Protein AF-A0A7W0G6I7-F1 (afdb_monomer_lite)

Structure (mmCIF, N/CA/C/O backbone):
data_AF-A0A7W0G6I7-F1
#
_entry.id   AF-A0A7W0G6I7-F1
#
loop_
_atom_site.group_PDB
_atom_site.id
_atom_site.type_symbol
_atom_site.label_atom_id
_atom_site.label_alt_id
_atom_site.label_comp_id
_atom_site.label_asym_id
_atom_site.label_entity_id
_atom_site.label_seq_id
_atom_site.pdbx_PDB_ins_code
_atom_site.Cartn_x
_atom_site.Cartn_y
_atom_site.Cartn_z
_atom_site.occupancy
_atom_site.B_iso_or_equiv
_atom_site.auth_seq_id
_atom_site.auth_comp_id
_atom_site.auth_asym_id
_atom_site.auth_atom_id
_atom_site.pdbx_PDB_model_num
ATOM 1 N N . MET A 1 1 ? -0.649 -9.292 18.755 1.00 89.62 1 MET A N 1
ATOM 2 C CA . MET A 1 1 ? -1.511 -8.966 17.605 1.00 89.62 1 MET A CA 1
ATOM 3 C C . MET A 1 1 ? -1.589 -7.457 17.561 1.00 89.62 1 MET A C 1
ATOM 5 O O . MET A 1 1 ? -1.785 -6.885 18.620 1.00 89.62 1 MET A O 1
ATOM 9 N N . VAL A 1 2 ? -1.354 -6.861 16.394 1.00 97.50 2 VAL A N 1
ATOM 10 C CA . VAL A 1 2 ? -1.356 -5.404 16.188 1.00 97.50 2 VAL A CA 1
ATOM 11 C C . VAL A 1 2 ? -2.352 -5.085 15.083 1.00 97.50 2 VAL A C 1
ATOM 13 O O . VAL A 1 2 ? -2.410 -5.853 14.120 1.00 97.50 2 VAL A O 1
ATOM 16 N N . LYS A 1 3 ? -3.093 -3.978 15.200 1.00 98.81 3 LYS A N 1
ATOM 17 C CA . LYS A 1 3 ? -3.909 -3.435 14.109 1.00 98.81 3 LYS A CA 1
ATOM 18 C C . LYS A 1 3 ? -3.106 -2.416 13.299 1.00 98.81 3 LYS A C 1
ATOM 20 O O . LYS A 1 3 ? -2.655 -1.401 13.834 1.00 98.81 3 LYS A O 1
ATOM 25 N N . VAL A 1 4 ? -2.956 -2.699 12.007 1.00 98.88 4 VAL A N 1
ATOM 26 C CA . VAL A 1 4 ? -2.413 -1.788 10.997 1.00 98.88 4 VAL A CA 1
ATOM 27 C C . VAL A 1 4 ? -3.579 -1.247 10.175 1.00 98.88 4 VAL A C 1
ATOM 29 O O . VAL A 1 4 ? -4.267 -2.011 9.498 1.00 98.88 4 VAL A O 1
ATOM 32 N N . LEU A 1 5 ? -3.797 0.063 10.241 1.00 98.88 5 LEU A N 1
ATOM 33 C CA . LEU A 1 5 ? -4.793 0.782 9.454 1.00 98.88 5 LEU A CA 1
ATOM 34 C C . LEU A 1 5 ? -4.107 1.441 8.256 1.00 98.88 5 LEU A C 1
ATOM 36 O O . LEU A 1 5 ? -3.274 2.335 8.412 1.00 98.88 5 LEU A O 1
ATOM 40 N N . CYS A 1 6 ? -4.432 0.981 7.054 1.00 98.88 6 CYS A N 1
ATOM 41 C CA . CYS A 1 6 ? -3.813 1.415 5.813 1.00 98.88 6 CYS A CA 1
ATOM 42 C C . CYS A 1 6 ? -4.832 2.142 4.930 1.00 98.88 6 CYS A C 1
ATOM 44 O O . CYS A 1 6 ? -5.827 1.564 4.494 1.00 98.88 6 CYS A O 1
ATOM 46 N N . VAL A 1 7 ? -4.576 3.422 4.675 1.00 98.88 7 VAL A N 1
ATOM 47 C CA . VAL A 1 7 ? -5.403 4.283 3.833 1.00 98.88 7 VAL A CA 1
ATOM 48 C C . VAL A 1 7 ? -4.783 4.378 2.443 1.00 98.88 7 VAL A C 1
ATOM 50 O O . VAL A 1 7 ? -3.661 4.864 2.290 1.00 98.88 7 VAL A O 1
ATOM 53 N N . LEU A 1 8 ? -5.514 3.906 1.435 1.00 98.88 8 LEU A N 1
ATOM 54 C CA . LEU A 1 8 ? -5.091 3.818 0.033 1.00 98.88 8 LEU A CA 1
ATOM 55 C C . LEU A 1 8 ? -6.184 4.376 -0.886 1.00 98.88 8 LEU A C 1
ATOM 57 O O . LEU A 1 8 ? -7.335 4.480 -0.479 1.00 98.88 8 LEU A O 1
ATOM 61 N N . TYR A 1 9 ? -5.850 4.760 -2.118 1.00 98.69 9 TYR A N 1
ATOM 62 C CA . TYR A 1 9 ? -6.860 5.274 -3.055 1.00 98.69 9 TYR A CA 1
ATOM 63 C C . TYR A 1 9 ? -7.712 4.145 -3.660 1.00 98.69 9 TYR A C 1
ATOM 65 O O . TYR A 1 9 ? -7.338 2.974 -3.622 1.00 98.69 9 TYR A O 1
ATOM 73 N N . ASP A 1 10 ? -8.866 4.490 -4.233 1.00 98.81 10 ASP A N 1
ATOM 74 C CA . ASP A 1 10 ? -9.738 3.515 -4.897 1.00 98.81 10 ASP A CA 1
ATOM 75 C C . ASP A 1 10 ? -9.050 2.818 -6.082 1.00 98.81 10 ASP A C 1
ATOM 77 O O . ASP A 1 10 ? -8.161 3.366 -6.741 1.00 98.81 10 ASP A O 1
ATOM 81 N N . ASP A 1 11 ? -9.499 1.601 -6.383 1.00 98.75 11 ASP A N 1
ATOM 82 C CA . ASP A 1 11 ? -9.064 0.870 -7.570 1.00 98.75 11 ASP A CA 1
ATOM 83 C C . ASP A 1 11 ? -9.437 1.598 -8.873 1.00 98.75 11 ASP A C 1
ATOM 85 O O . ASP A 1 11 ? -10.345 2.439 -8.900 1.00 98.75 11 ASP A O 1
ATOM 89 N N . PRO A 1 12 ? -8.779 1.261 -10.001 1.00 98.44 12 PRO A N 1
ATOM 90 C CA . PRO A 1 12 ? -9.168 1.795 -11.296 1.00 98.44 12 PRO A CA 1
ATOM 91 C C . PRO A 1 12 ? -10.654 1.556 -11.578 1.00 98.44 12 PRO A C 1
ATOM 93 O O . PRO A 1 12 ? -11.179 0.470 -11.350 1.00 98.44 12 PRO A O 1
ATOM 96 N N . VAL A 1 13 ? -11.320 2.536 -12.193 1.00 98.12 13 VAL A N 1
ATOM 97 C CA . VAL A 1 13 ? -12.739 2.418 -12.588 1.00 98.12 13 VAL A CA 1
ATOM 98 C C . VAL A 1 13 ? -13.013 1.257 -13.555 1.00 98.12 13 VAL A C 1
ATOM 100 O O . VAL A 1 13 ? -14.148 0.809 -13.684 1.00 98.12 13 VAL A O 1
ATOM 103 N N . SER A 1 14 ? -11.979 0.768 -14.247 1.00 97.44 14 SER A N 1
ATOM 104 C CA . SER A 1 14 ? 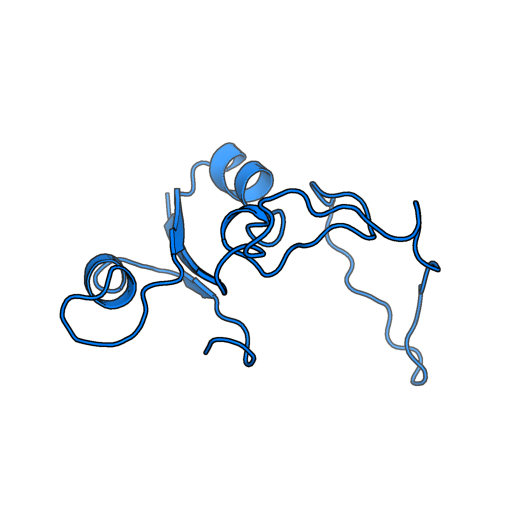-12.031 -0.415 -15.112 1.00 97.44 14 SER A CA 1
ATOM 105 C C . SER A 1 14 ? -11.931 -1.746 -14.354 1.00 97.44 14 SER A C 1
ATOM 107 O O . SER A 1 14 ? -12.023 -2.795 -14.986 1.00 97.44 14 SER A O 1
ATOM 109 N N . GLY A 1 15 ? -11.725 -1.712 -13.036 1.00 97.19 15 GLY A N 1
ATOM 110 C CA . GLY A 1 15 ? -11.479 -2.870 -12.181 1.00 97.19 15 GLY A CA 1
ATOM 111 C C . GLY A 1 15 ? -9.996 -3.129 -11.897 1.00 97.19 15 GLY A C 1
ATOM 112 O O . GLY A 1 15 ? -9.106 -2.522 -12.502 1.00 97.19 15 GLY A O 1
ATOM 113 N N . TYR A 1 16 ? -9.766 -4.057 -10.967 1.00 97.38 16 TYR A N 1
ATOM 114 C CA . TYR A 1 16 ? -8.457 -4.560 -10.554 1.00 97.38 16 TYR A CA 1
ATOM 115 C C . TYR A 1 16 ? -8.357 -6.078 -10.825 1.00 97.38 16 TYR A C 1
ATOM 117 O O . TYR A 1 16 ? -9.330 -6.793 -10.565 1.00 97.38 16 TYR A O 1
ATOM 125 N N . PRO A 1 17 ? -7.216 -6.595 -11.323 1.00 97.62 17 PRO A N 1
ATOM 126 C CA . PRO A 1 17 ? -6.030 -5.845 -11.743 1.00 97.62 17 PRO A CA 1
ATOM 127 C C . PRO A 1 17 ? -6.288 -5.038 -13.030 1.00 97.62 17 PRO A C 1
ATOM 129 O O . PRO A 1 17 ? -7.152 -5.408 -13.832 1.00 97.62 17 PRO A O 1
ATOM 132 N N . PRO A 1 18 ? -5.557 -3.934 -13.259 1.00 97.56 18 PRO A N 1
ATOM 133 C CA . PRO A 1 18 ? -5.628 -3.221 -14.527 1.00 97.56 18 PRO A CA 1
ATOM 134 C C . PRO A 1 18 ? -4.988 -4.038 -15.660 1.00 97.56 18 PRO A C 1
ATOM 136 O O . PRO A 1 18 ? -4.182 -4.940 -15.437 1.00 97.56 18 PRO A O 1
ATOM 139 N N . VAL A 1 19 ? -5.288 -3.667 -16.908 1.00 97.81 19 VAL A N 1
ATOM 140 C CA . VAL A 1 19 ? -4.515 -4.149 -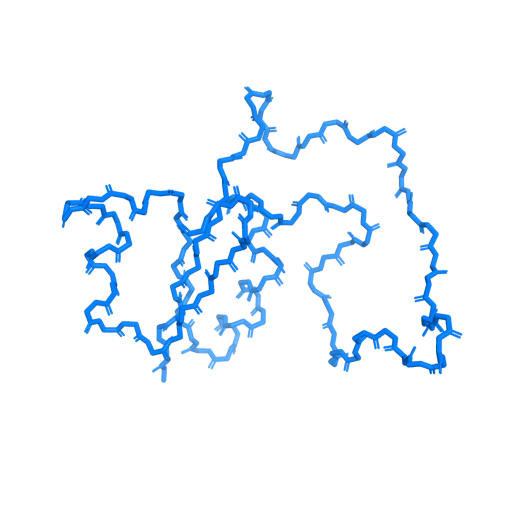18.060 1.00 97.81 19 VAL A CA 1
ATOM 141 C C . VAL A 1 19 ? -3.186 -3.397 -18.088 1.00 97.81 19 VAL A C 1
ATOM 143 O O . VAL A 1 19 ? -3.127 -2.234 -18.497 1.00 97.81 19 VAL A O 1
ATOM 146 N N . TYR A 1 20 ? -2.122 -4.050 -17.629 1.00 98.19 20 TYR A N 1
ATOM 147 C CA . TYR A 1 20 ? -0.777 -3.487 -17.653 1.00 98.19 20 TYR A CA 1
ATOM 148 C C . TYR A 1 20 ? -0.271 -3.330 -19.093 1.00 98.19 20 TYR A C 1
ATOM 150 O O . TYR A 1 20 ? -0.493 -4.177 -19.955 1.00 98.19 20 TYR A O 1
ATOM 158 N N . ALA A 1 21 ? 0.420 -2.222 -19.368 1.00 98.38 21 ALA A N 1
ATOM 159 C CA . ALA A 1 21 ? 0.939 -1.919 -20.705 1.00 98.38 21 ALA A CA 1
ATOM 160 C C . ALA A 1 21 ? 2.252 -2.653 -21.042 1.00 98.38 21 ALA A C 1
ATOM 162 O O . ALA A 1 21 ? 2.731 -2.572 -22.173 1.00 98.38 21 ALA A O 1
ATOM 163 N N . ARG A 1 22 ? 2.877 -3.283 -20.048 1.00 98.25 22 ARG A N 1
ATOM 164 C CA . ARG A 1 22 ? 4.138 -4.022 -20.145 1.00 98.25 22 ARG A CA 1
ATOM 165 C C . ARG A 1 22 ? 4.190 -5.075 -19.045 1.00 98.25 22 ARG A C 1
ATOM 167 O O . ARG A 1 22 ? 3.517 -4.906 -18.031 1.00 98.25 22 ARG A O 1
ATOM 174 N N . ASP A 1 23 ? 5.033 -6.077 -19.250 1.00 97.44 23 ASP A N 1
ATOM 175 C CA . ASP A 1 23 ? 5.138 -7.235 -18.359 1.00 97.44 23 ASP A CA 1
ATOM 176 C C . ASP A 1 23 ? 6.172 -7.040 -17.238 1.00 97.44 23 ASP A C 1
ATOM 178 O O . ASP A 1 23 ? 6.121 -7.735 -16.231 1.00 97.44 23 ASP A O 1
ATOM 182 N N . ASP A 1 24 ? 7.116 -6.104 -17.395 1.00 97.62 24 ASP A N 1
ATOM 183 C CA . ASP A 1 24 ? 8.185 -5.865 -16.427 1.00 97.62 24 ASP A CA 1
ATOM 184 C C . ASP A 1 24 ? 8.566 -4.381 -16.283 1.00 97.62 24 ASP A C 1
ATOM 186 O O . ASP A 1 24 ? 8.170 -3.498 -17.056 1.00 97.6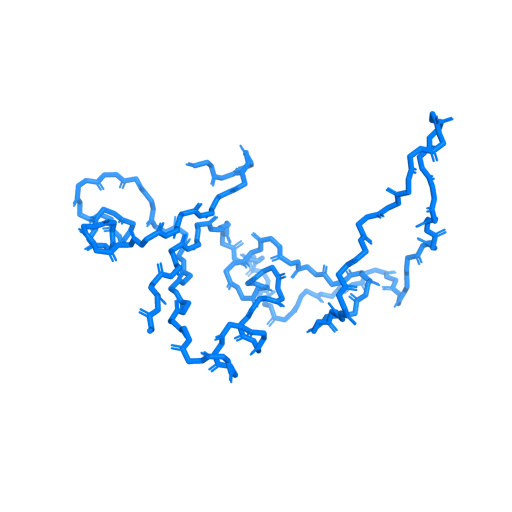2 24 ASP A O 1
ATOM 190 N N . ILE A 1 25 ? 9.356 -4.095 -15.247 1.00 98.38 25 ILE A N 1
ATOM 191 C CA . ILE A 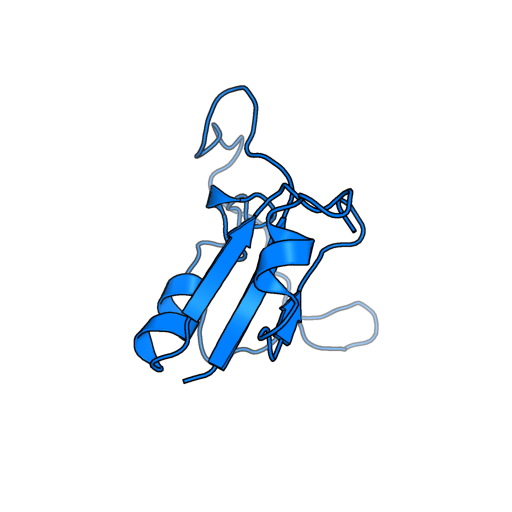1 25 ? 9.976 -2.788 -15.027 1.00 98.38 25 ILE A CA 1
ATOM 192 C C . ILE A 1 25 ? 11.498 -2.922 -14.894 1.00 98.38 25 ILE A C 1
ATOM 194 O O . ILE A 1 25 ? 11.998 -3.957 -14.449 1.00 98.38 25 ILE A O 1
ATOM 198 N N . PRO A 1 26 ? 12.269 -1.870 -15.233 1.00 98.31 26 PRO A N 1
ATOM 199 C CA . PRO A 1 26 ? 13.710 -1.880 -15.032 1.00 98.31 26 PRO A CA 1
ATOM 200 C C . PRO A 1 26 ? 14.083 -2.104 -13.568 1.00 98.31 26 PRO A C 1
ATOM 202 O O . PRO A 1 26 ? 13.532 -1.477 -12.661 1.00 98.31 26 PRO A O 1
ATOM 205 N N . ARG A 1 27 ? 15.094 -2.944 -13.346 1.00 97.75 27 ARG A N 1
ATOM 206 C CA . ARG A 1 27 ? 15.696 -3.126 -12.029 1.00 97.75 27 ARG A CA 1
ATOM 207 C C . ARG A 1 27 ? 16.578 -1.928 -11.678 1.00 97.75 27 ARG A C 1
ATOM 209 O O . ARG A 1 27 ? 17.484 -1.580 -12.432 1.00 97.75 27 ARG A O 1
ATOM 216 N N . ILE A 1 28 ? 16.335 -1.341 -10.510 1.00 97.62 28 ILE A N 1
ATOM 217 C CA . ILE A 1 28 ? 17.139 -0.261 -9.933 1.00 97.62 28 ILE A CA 1
ATOM 218 C C . ILE A 1 28 ? 17.735 -0.780 -8.626 1.00 97.62 28 ILE A C 1
ATOM 220 O O . ILE A 1 28 ? 16.986 -1.164 -7.737 1.00 97.62 28 ILE A O 1
ATOM 224 N N . ASP A 1 29 ? 19.065 -0.802 -8.501 1.00 97.25 29 ASP A N 1
ATOM 225 C CA . ASP A 1 29 ? 19.736 -1.285 -7.280 1.00 97.25 29 ASP A CA 1
ATOM 226 C C . ASP A 1 29 ? 20.229 -0.138 -6.372 1.00 97.25 29 ASP A C 1
ATOM 228 O O . ASP A 1 29 ? 20.445 -0.328 -5.171 1.00 97.25 29 ASP A O 1
ATOM 232 N N . ARG A 1 30 ? 20.441 1.064 -6.929 1.00 98.12 30 ARG A N 1
ATOM 233 C CA . ARG A 1 30 ? 20.952 2.240 -6.204 1.00 98.12 30 ARG A CA 1
ATOM 234 C C . ARG A 1 30 ? 20.385 3.547 -6.740 1.00 98.12 30 ARG A C 1
ATOM 236 O O . ARG A 1 30 ? 20.113 3.672 -7.934 1.00 98.12 30 ARG A O 1
ATOM 243 N N . TYR A 1 31 ? 20.290 4.528 -5.854 1.00 98.31 31 TYR A N 1
ATOM 244 C CA . TYR A 1 31 ? 20.025 5.923 -6.182 1.00 98.31 31 TYR A CA 1
ATOM 245 C C . TYR A 1 31 ? 21.318 6.667 -6.549 1.00 98.31 31 TYR A C 1
ATOM 247 O O . TYR A 1 31 ? 22.429 6.164 -6.366 1.00 98.31 31 TYR A O 1
ATOM 255 N N . PHE A 1 32 ? 21.165 7.877 -7.096 1.00 97.69 32 PHE A N 1
ATOM 256 C CA . PHE A 1 32 ? 22.265 8.680 -7.645 1.00 97.69 32 PHE A CA 1
ATOM 257 C C . PHE A 1 32 ? 23.375 8.998 -6.628 1.00 97.69 32 PHE A C 1
ATOM 259 O O . PHE A 1 32 ? 24.545 9.069 -6.992 1.00 97.69 32 PHE A O 1
ATOM 266 N N . ASP A 1 33 ? 23.020 9.166 -5.359 1.00 97.81 33 ASP A N 1
ATOM 267 C CA . ASP A 1 33 ? 23.942 9.476 -4.261 1.00 97.81 33 ASP A CA 1
ATOM 268 C C . ASP A 1 33 ? 24.633 8.235 -3.662 1.00 97.81 33 ASP A C 1
ATOM 270 O O . ASP A 1 33 ? 25.420 8.346 -2.722 1.00 97.81 33 ASP A O 1
ATOM 274 N N . GLY A 1 34 ? 24.362 7.048 -4.211 1.00 97.75 34 GLY A N 1
ATOM 275 C CA . GLY A 1 34 ? 24.914 5.777 -3.755 1.00 97.75 34 GLY A CA 1
ATOM 276 C C . GLY A 1 34 ? 24.059 5.038 -2.722 1.00 97.75 34 GLY A C 1
ATOM 277 O O . GLY A 1 34 ? 24.396 3.886 -2.407 1.00 97.75 34 GLY A O 1
ATOM 278 N N . GLN A 1 35 ? 22.958 5.629 -2.238 1.00 98.50 35 GLN A N 1
ATOM 279 C CA . GLN A 1 35 ? 22.000 4.953 -1.361 1.00 98.50 35 GLN A CA 1
ATOM 280 C C . GLN A 1 35 ? 21.420 3.713 -2.065 1.00 98.50 35 GLN A C 1
ATOM 282 O O . GLN A 1 35 ? 21.105 3.743 -3.254 1.00 98.50 35 GLN A O 1
ATOM 287 N N . THR A 1 36 ? 21.292 2.595 -1.348 1.00 98.31 36 THR A N 1
ATOM 288 C CA . 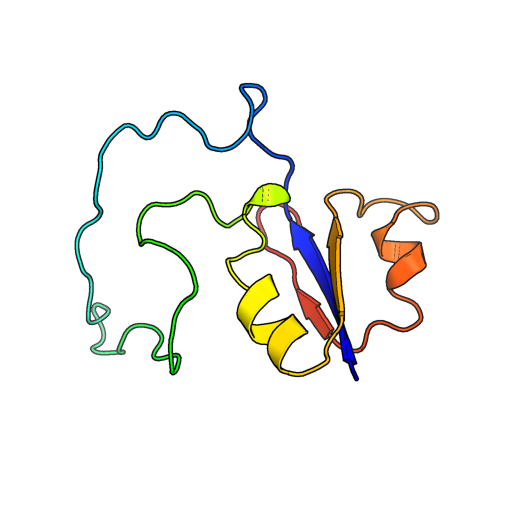THR A 1 36 ? 20.651 1.382 -1.882 1.00 98.31 36 THR A CA 1
ATOM 289 C C . THR A 1 36 ? 19.134 1.539 -1.917 1.00 98.31 36 THR A C 1
ATOM 291 O O . THR A 1 36 ? 18.564 2.256 -1.093 1.00 98.31 36 THR A O 1
ATOM 294 N N . THR A 1 37 ? 18.459 0.816 -2.810 1.00 98.06 37 THR A N 1
ATOM 295 C CA . THR A 1 37 ? 16.999 0.649 -2.724 1.00 98.06 37 THR A CA 1
ATOM 296 C C . THR A 1 37 ? 16.585 -0.037 -1.411 1.00 98.06 37 THR A C 1
ATOM 298 O O . THR A 1 37 ? 17.443 -0.591 -0.711 1.00 98.06 37 THR A O 1
ATOM 301 N N . PRO A 1 38 ? 15.288 -0.012 -1.036 1.00 98.19 38 PRO A N 1
ATOM 302 C CA . PRO A 1 38 ? 14.789 -0.770 0.109 1.00 98.19 38 PRO A CA 1
ATOM 303 C C . PRO A 1 38 ? 15.215 -2.246 0.069 1.00 98.19 38 PRO A C 1
ATOM 305 O O . PRO A 1 38 ? 15.242 -2.863 -0.994 1.00 98.19 38 PRO A O 1
ATOM 308 N N . THR A 1 39 ? 15.552 -2.804 1.235 1.00 97.50 39 THR A N 1
ATOM 309 C CA . THR A 1 39 ? 16.068 -4.178 1.397 1.00 97.50 39 THR A CA 1
ATOM 310 C C . THR A 1 39 ? 15.226 -4.993 2.392 1.00 97.50 39 THR A C 1
ATOM 312 O O . THR A 1 39 ? 15.744 -5.448 3.415 1.00 97.50 39 THR A O 1
ATOM 315 N N . PRO A 1 40 ? 13.910 -5.169 2.151 1.00 97.69 40 PRO A N 1
ATOM 316 C CA . PRO A 1 40 ? 13.114 -6.078 2.968 1.00 97.69 40 PRO A CA 1
ATOM 317 C C . PRO A 1 40 ? 13.618 -7.523 2.808 1.00 97.69 40 PRO A C 1
ATOM 319 O O . PRO A 1 40 ? 14.290 -7.859 1.833 1.00 97.69 40 PRO A O 1
ATOM 322 N N . GLN A 1 41 ? 13.283 -8.397 3.761 1.00 97.56 41 GLN A N 1
ATOM 323 C CA . GLN A 1 41 ? 13.649 -9.821 3.689 1.00 97.56 41 GLN A CA 1
ATOM 324 C C . GLN A 1 41 ? 12.962 -10.553 2.521 1.00 97.56 41 GLN A C 1
ATOM 326 O O . GLN A 1 41 ? 13.476 -11.564 2.050 1.00 97.56 41 GLN A O 1
ATOM 331 N N . GLY A 1 42 ? 11.822 -10.036 2.063 1.00 96.62 42 GLY A N 1
ATOM 332 C CA . GLY A 1 42 ? 11.047 -10.529 0.931 1.00 96.62 42 GLY A CA 1
ATOM 333 C C . GLY A 1 42 ? 9.996 -9.502 0.510 1.00 96.62 42 GLY A C 1
ATOM 334 O O . GLY A 1 42 ? 9.804 -8.495 1.197 1.00 96.62 42 GLY A O 1
ATOM 335 N N . ILE A 1 43 ? 9.354 -9.759 -0.625 1.00 98.06 43 ILE A N 1
ATOM 336 C CA . ILE A 1 43 ? 8.199 -9.015 -1.135 1.00 98.06 43 ILE A CA 1
ATOM 337 C C . ILE A 1 43 ? 7.138 -10.025 -1.578 1.00 98.06 43 ILE A C 1
ATOM 339 O O . ILE A 1 43 ? 7.499 -11.072 -2.115 1.00 98.06 43 ILE A O 1
ATOM 343 N N . ASP A 1 44 ? 5.863 -9.688 -1.385 1.00 97.75 44 ASP A N 1
ATOM 344 C CA . ASP A 1 44 ? 4.712 -10.533 -1.746 1.00 97.75 44 ASP A CA 1
ATOM 345 C C . ASP A 1 44 ? 3.985 -9.989 -2.993 1.00 97.75 44 ASP A C 1
ATOM 347 O O . ASP A 1 44 ? 2.772 -10.121 -3.131 1.00 97.75 44 ASP A O 1
ATOM 351 N N . PHE A 1 45 ? 4.727 -9.321 -3.880 1.00 98.19 45 PHE A N 1
ATOM 352 C CA . PHE A 1 45 ? 4.224 -8.716 -5.113 1.00 98.19 45 PHE A CA 1
ATOM 353 C C . PHE A 1 45 ? 5.255 -8.825 -6.241 1.00 98.19 45 PHE A C 1
ATOM 355 O O . PHE A 1 45 ? 6.462 -8.959 -5.995 1.00 98.19 45 PHE A O 1
ATOM 362 N N . GLU A 1 46 ? 4.795 -8.705 -7.482 1.00 98.12 46 GLU A N 1
ATOM 363 C CA . GLU A 1 46 ? 5.645 -8.638 -8.668 1.00 98.12 46 GLU A CA 1
ATOM 364 C C . GLU A 1 46 ? 5.971 -7.170 -9.022 1.00 98.12 46 GLU A C 1
ATOM 366 O O . GLU A 1 46 ? 5.074 -6.327 -9.137 1.00 98.12 46 GLU A O 1
ATOM 371 N N . PRO A 1 47 ? 7.258 -6.791 -9.191 1.00 98.38 47 PRO A N 1
ATOM 372 C CA . PRO A 1 47 ? 7.618 -5.428 -9.572 1.00 98.38 47 PRO A CA 1
ATOM 373 C C . PRO A 1 47 ? 6.969 -5.000 -10.897 1.00 98.38 47 PRO A C 1
ATOM 375 O O . PRO A 1 47 ? 7.325 -5.490 -11.965 1.00 98.38 47 PRO A O 1
ATOM 378 N N . GLY A 1 48 ? 6.054 -4.033 -10.817 1.00 98.19 48 GLY A N 1
ATOM 379 C CA . GLY A 1 48 ? 5.242 -3.565 -11.945 1.00 98.19 48 GLY A CA 1
ATOM 380 C C . GLY A 1 48 ? 3.747 -3.524 -11.626 1.00 98.19 48 GLY A C 1
ATOM 381 O O . GLY A 1 48 ? 3.011 -2.780 -12.275 1.00 98.19 48 GLY A O 1
ATOM 382 N N . GLU A 1 49 ? 3.318 -4.253 -10.595 1.00 98.62 49 GLU A N 1
ATOM 383 C CA . GLU A 1 49 ? 1.931 -4.266 -10.136 1.00 98.62 49 GLU A CA 1
ATOM 384 C C . GLU A 1 49 ? 1.466 -2.915 -9.566 1.00 98.62 49 GLU A C 1
ATOM 386 O O . GLU A 1 49 ? 2.242 -2.114 -9.033 1.00 98.62 49 GLU A O 1
ATOM 391 N N . LEU A 1 50 ? 0.158 -2.659 -9.663 1.00 98.56 50 LEU A N 1
ATOM 392 C CA . LEU A 1 50 ? -0.488 -1.524 -9.009 1.00 98.56 50 LEU A CA 1
ATOM 393 C C . LEU A 1 50 ? -0.673 -1.832 -7.515 1.00 98.56 50 LEU A C 1
ATOM 395 O O . LEU A 1 50 ? -1.530 -2.630 -7.146 1.00 98.56 50 LEU A O 1
ATOM 399 N N . LEU A 1 51 ? 0.120 -1.169 -6.668 1.00 98.75 51 LEU A N 1
ATOM 400 C CA . LEU A 1 51 ? 0.175 -1.438 -5.223 1.00 98.75 51 LEU A CA 1
ATOM 401 C C . LEU A 1 51 ? -0.563 -0.418 -4.348 1.00 98.75 51 LEU A C 1
ATOM 403 O O . LEU A 1 51 ? -0.916 -0.724 -3.216 1.00 98.75 51 LEU A O 1
ATOM 407 N N . GLY A 1 52 ? -0.730 0.817 -4.827 1.00 98.62 52 GLY A N 1
ATOM 408 C CA . GLY A 1 52 ? -1.198 1.931 -3.993 1.00 98.62 52 GLY A CA 1
ATOM 409 C C . GLY A 1 52 ? -2.715 2.061 -3.878 1.00 98.62 52 GLY A C 1
ATOM 410 O O . GLY A 1 52 ? -3.172 2.969 -3.189 1.00 98.62 52 GLY A O 1
ATOM 411 N N . SER A 1 53 ? -3.481 1.198 -4.553 1.00 98.75 53 SER A N 1
ATOM 412 C CA . SER A 1 53 ? -4.937 1.160 -4.426 1.00 98.75 53 SER A CA 1
ATOM 413 C C . SER A 1 53 ? -5.393 0.139 -3.385 1.00 98.75 53 SER A C 1
ATOM 415 O O . SER A 1 53 ? -4.611 -0.712 -2.953 1.00 98.75 53 SER A O 1
ATOM 417 N N . VAL A 1 54 ? -6.663 0.213 -2.987 1.00 98.75 54 VAL A N 1
ATOM 418 C CA . VAL A 1 54 ? -7.250 -0.665 -1.962 1.00 98.75 54 VAL A CA 1
ATOM 419 C C . VAL A 1 54 ? -7.046 -2.156 -2.238 1.00 98.75 54 VAL A C 1
ATOM 421 O O . VAL A 1 54 ? -6.713 -2.867 -1.301 1.00 98.75 54 VAL A O 1
ATOM 424 N N . SER A 1 55 ? -7.159 -2.634 -3.484 1.00 98.69 55 SER A N 1
ATOM 425 C CA . SER A 1 55 ? -6.888 -4.049 -3.803 1.00 98.69 55 SER A CA 1
ATOM 426 C C . SER A 1 55 ? -5.398 -4.383 -3.919 1.00 98.69 55 SER A C 1
ATOM 428 O O . SER A 1 55 ? -5.035 -5.555 -3.864 1.00 98.69 55 SER A O 1
ATOM 430 N N . GLY A 1 56 ? -4.529 -3.380 -4.084 1.00 98.62 56 GLY A N 1
ATOM 431 C CA . GLY A 1 56 ? -3.076 -3.566 -4.129 1.00 98.62 56 GLY A CA 1
ATOM 432 C C . GLY A 1 56 ? -2.431 -3.699 -2.746 1.00 98.62 56 GLY A C 1
ATOM 433 O O . GLY A 1 56 ? -1.389 -4.338 -2.616 1.00 98.62 56 GLY A O 1
ATOM 434 N N . GLU A 1 57 ? -3.035 -3.105 -1.711 1.00 98.75 57 GLU A N 1
ATOM 435 C CA . GLU A 1 57 ? -2.682 -3.276 -0.286 1.00 98.75 57 GLU A CA 1
ATOM 436 C C . GLU A 1 57 ? -1.202 -3.031 0.069 1.00 98.75 57 GLU A C 1
ATOM 438 O O . GLU A 1 57 ? -0.708 -3.506 1.096 1.00 98.75 57 GLU A O 1
ATOM 443 N N . LEU A 1 58 ? -0.460 -2.331 -0.796 1.00 98.69 58 LEU A N 1
ATOM 444 C CA . LEU A 1 58 ? 1.002 -2.230 -0.757 1.00 98.69 58 LEU A CA 1
ATOM 445 C C . LEU A 1 58 ? 1.737 -3.591 -0.731 1.00 98.69 58 LEU A C 1
ATOM 447 O O . LEU A 1 58 ? 2.924 -3.629 -0.406 1.00 98.69 58 LEU A O 1
ATOM 451 N N . GLY A 1 59 ? 1.054 -4.699 -1.046 1.00 98.50 59 GLY A N 1
ATOM 452 C CA . GLY A 1 59 ? 1.582 -6.060 -0.910 1.00 98.50 59 GLY A CA 1
ATOM 453 C C . GLY A 1 59 ? 1.880 -6.474 0.538 1.00 98.50 59 GLY A C 1
ATOM 454 O O . GLY A 1 59 ? 2.821 -7.227 0.771 1.00 98.50 59 GLY A O 1
ATOM 455 N N . LEU A 1 60 ? 1.146 -5.947 1.528 1.00 98.75 60 LEU A N 1
ATOM 456 C CA . LEU A 1 60 ? 1.464 -6.145 2.953 1.00 98.75 60 LEU A CA 1
ATOM 457 C C . LEU A 1 60 ? 0.659 -7.244 3.654 1.00 98.75 60 LEU A C 1
ATOM 459 O O . LEU A 1 60 ? 1.042 -7.653 4.754 1.00 98.75 60 LEU A O 1
ATOM 463 N N . ARG A 1 61 ? -0.458 -7.706 3.077 1.00 98.56 61 ARG A N 1
ATOM 464 C CA . ARG A 1 61 ? -1.387 -8.604 3.781 1.00 98.56 61 ARG A CA 1
ATOM 465 C C . ARG A 1 61 ? -0.745 -9.927 4.181 1.00 98.56 61 ARG A C 1
ATOM 467 O O . ARG A 1 61 ? -0.814 -10.269 5.357 1.00 98.56 61 ARG A O 1
ATOM 474 N N . GLY A 1 62 ? -0.084 -10.616 3.246 1.00 97.75 62 GLY A N 1
ATOM 475 C CA . GLY A 1 62 ? 0.613 -11.881 3.513 1.00 97.75 62 GLY A CA 1
ATOM 476 C C . GLY A 1 62 ? 1.606 -11.736 4.665 1.00 97.75 62 GLY A C 1
ATOM 477 O O . GLY A 1 62 ? 1.428 -12.334 5.727 1.00 97.75 62 GLY A O 1
ATOM 478 N N . PHE A 1 63 ? 2.575 -10.831 4.510 1.00 98.12 63 PHE A N 1
ATOM 479 C CA . PHE A 1 63 ? 3.544 -10.488 5.551 1.00 98.12 63 PHE A CA 1
ATOM 480 C C . PHE A 1 63 ? 2.936 -10.226 6.946 1.00 98.12 63 PHE A C 1
ATOM 482 O O . PHE A 1 63 ? 3.471 -10.733 7.945 1.00 98.12 63 PHE A O 1
ATOM 489 N N . LEU A 1 64 ? 1.869 -9.420 7.037 1.00 98.56 64 LEU A N 1
ATOM 490 C CA . LEU A 1 64 ? 1.256 -9.016 8.309 1.00 98.56 64 LEU A CA 1
ATOM 491 C C . LEU A 1 64 ? 0.417 -10.134 8.940 1.00 98.56 64 LEU A C 1
ATOM 493 O O . LEU A 1 64 ? 0.572 -10.416 10.134 1.00 98.56 64 LEU A O 1
ATOM 497 N N . GLU A 1 65 ? -0.452 -10.778 8.164 1.00 98.25 65 GLU A N 1
ATOM 498 C CA . GLU A 1 65 ? -1.371 -11.802 8.670 1.00 98.25 65 GLU A CA 1
ATOM 499 C C . GLU A 1 65 ? -0.634 -13.083 9.075 1.00 98.25 65 GLU A C 1
ATOM 501 O O . GLU A 1 65 ? -0.933 -13.647 10.129 1.00 98.25 65 GLU A O 1
ATOM 506 N N . GLU A 1 66 ? 0.407 -13.491 8.339 1.00 98.00 66 GLU A N 1
ATOM 507 C CA . GLU A 1 66 ? 1.262 -14.633 8.711 1.00 98.00 66 GLU A CA 1
ATOM 508 C C . GLU A 1 66 ? 1.950 -14.450 10.074 1.00 98.00 66 GLU A C 1
ATOM 510 O O . GLU A 1 66 ? 2.296 -15.423 10.747 1.00 98.00 66 GLU A O 1
ATOM 515 N N . ARG A 1 67 ? 2.137 -13.199 10.510 1.00 98.06 67 ARG A N 1
ATOM 516 C CA . ARG A 1 67 ? 2.718 -12.839 11.815 1.00 98.06 67 ARG A CA 1
ATOM 517 C C . ARG A 1 67 ? 1.662 -12.582 12.894 1.00 98.06 67 ARG A C 1
ATOM 519 O O . ARG A 1 67 ? 2.007 -12.222 14.020 1.00 98.06 67 ARG A O 1
ATOM 526 N N . GLY A 1 68 ? 0.383 -12.799 12.588 1.00 98.38 68 GLY A N 1
ATOM 527 C CA . GLY A 1 68 ? -0.725 -12.635 13.529 1.00 98.38 68 GLY A CA 1
ATOM 528 C C . GLY A 1 68 ? -1.107 -11.174 13.788 1.00 98.38 68 GLY A C 1
ATOM 529 O O . GLY A 1 68 ? -1.586 -10.845 14.881 1.00 98.38 68 GLY A O 1
ATOM 530 N N . HIS A 1 69 ? -0.862 -10.290 12.819 1.00 98.69 69 HIS A N 1
ATOM 531 C CA . HIS A 1 69 ? -1.347 -8.910 12.823 1.00 98.69 69 HIS A CA 1
ATOM 532 C C . HIS A 1 69 ? -2.615 -8.781 11.969 1.00 98.69 69 HIS A C 1
ATOM 534 O O . HIS A 1 69 ? -2.875 -9.604 11.097 1.00 98.69 69 HIS A O 1
ATOM 540 N N . GLN A 1 70 ? -3.406 -7.744 12.232 1.00 98.69 70 GLN A N 1
ATOM 541 C CA . GLN A 1 70 ? -4.578 -7.392 11.440 1.00 98.69 70 GLN A CA 1
ATOM 542 C C . GLN A 1 70 ? -4.217 -6.247 10.495 1.00 98.69 70 GLN A C 1
ATOM 544 O O . GLN A 1 70 ? -3.673 -5.235 10.939 1.00 98.69 70 GLN A O 1
ATOM 549 N N . LEU A 1 71 ? -4.568 -6.388 9.218 1.00 98.81 71 LEU A N 1
ATOM 550 C CA . LEU A 1 71 ? -4.486 -5.317 8.230 1.00 98.81 71 LEU A CA 1
ATOM 551 C C . LEU A 1 71 ? -5.898 -4.884 7.815 1.00 98.81 71 LEU A C 1
ATOM 553 O O . LEU A 1 71 ? -6.636 -5.656 7.191 1.00 98.81 71 LEU A O 1
ATOM 557 N N . VAL A 1 72 ? -6.250 -3.642 8.142 1.00 98.81 72 VAL A N 1
ATOM 558 C CA . VAL A 1 72 ? -7.450 -2.959 7.649 1.00 98.81 72 VAL A CA 1
ATOM 559 C C . VAL A 1 72 ? -7.028 -2.028 6.521 1.00 98.81 72 VAL A C 1
ATOM 561 O O . VAL A 1 72 ? -6.176 -1.169 6.730 1.00 98.81 72 VAL A O 1
ATOM 564 N N . VAL A 1 73 ? -7.617 -2.195 5.338 1.00 98.88 73 VAL A N 1
ATOM 565 C CA . VAL A 1 73 ? -7.373 -1.333 4.174 1.00 98.88 73 VAL A CA 1
ATOM 566 C C . VAL A 1 73 ? -8.659 -0.592 3.840 1.00 98.88 73 VAL A C 1
ATOM 568 O O . VAL A 1 73 ? -9.726 -1.203 3.797 1.00 98.88 73 VAL A O 1
ATOM 571 N N . THR A 1 74 ? -8.574 0.718 3.628 1.00 98.81 74 THR A N 1
ATOM 572 C CA . THR A 1 74 ? -9.728 1.552 3.271 1.00 98.81 74 THR A CA 1
ATOM 573 C C . THR A 1 74 ? -9.315 2.732 2.395 1.00 98.81 74 THR A C 1
ATOM 575 O O . THR A 1 74 ? -8.201 3.233 2.517 1.00 98.81 74 THR A O 1
ATOM 578 N N . SER A 1 75 ? -10.222 3.208 1.544 1.00 98.75 75 SER A N 1
ATOM 579 C CA . SER A 1 75 ? -10.126 4.524 0.899 1.00 98.75 75 SER A CA 1
ATOM 580 C C . SER A 1 75 ? -10.959 5.594 1.603 1.00 98.75 75 SER A C 1
ATOM 582 O O . SER A 1 75 ? -10.703 6.789 1.440 1.00 98.75 75 SER A O 1
ATOM 584 N N . ASP A 1 76 ? -11.917 5.177 2.433 1.00 98.69 76 ASP A N 1
ATOM 585 C CA . ASP A 1 76 ? -12.792 6.053 3.201 1.00 98.69 76 ASP A CA 1
ATOM 586 C C . ASP A 1 76 ? -12.061 6.607 4.429 1.00 98.69 76 ASP A C 1
ATOM 588 O O . ASP A 1 76 ? -11.897 5.915 5.442 1.00 98.69 76 ASP A O 1
ATOM 592 N N . LYS A 1 77 ? -11.604 7.857 4.301 1.00 98.50 77 LYS A N 1
ATOM 593 C CA . LYS A 1 77 ? -10.749 8.535 5.282 1.00 98.50 77 LYS A CA 1
ATOM 594 C C . LYS A 1 77 ? -11.272 9.870 5.807 1.00 98.50 77 LYS A C 1
ATOM 596 O O . LYS A 1 77 ? -10.765 10.377 6.803 1.00 98.50 77 LYS A O 1
ATOM 601 N N . ASP A 1 78 ? -12.241 10.466 5.116 1.00 98.12 78 ASP A N 1
ATOM 602 C CA . ASP A 1 78 ? -12.655 11.843 5.366 1.00 98.12 78 ASP A CA 1
ATOM 603 C C . ASP A 1 78 ? -13.972 11.888 6.151 1.00 98.12 78 ASP A C 1
ATOM 605 O O . ASP A 1 78 ? -14.998 11.359 5.728 1.00 98.12 78 ASP A O 1
ATOM 609 N N . GLY A 1 79 ? -13.957 12.598 7.280 1.00 97.88 79 GLY A N 1
ATOM 610 C CA . GLY A 1 79 ? -15.130 12.814 8.126 1.00 97.88 79 GLY A CA 1
ATOM 611 C C . GLY A 1 79 ? -15.235 11.844 9.312 1.00 97.88 79 GLY A C 1
ATOM 612 O O . GLY A 1 79 ? -14.616 10.780 9.312 1.00 97.88 79 GLY A O 1
ATOM 613 N N . PRO A 1 80 ? -16.031 12.211 10.336 1.00 97.69 80 PRO A N 1
ATOM 614 C CA . PRO A 1 80 ? -16.112 11.487 11.611 1.00 97.69 80 PRO A CA 1
ATOM 615 C C . PRO A 1 80 ? -16.750 10.099 11.491 1.00 97.69 80 PRO A C 1
ATOM 617 O O . PRO A 1 80 ? -16.543 9.245 12.345 1.00 97.69 80 PRO A O 1
ATOM 620 N N . ASP A 1 81 ? -17.525 9.877 10.429 1.00 97.81 81 ASP A N 1
ATOM 621 C CA . ASP A 1 81 ? -18.167 8.597 10.143 1.00 97.81 81 ASP A CA 1
ATOM 622 C C . ASP A 1 81 ? -17.353 7.751 9.150 1.00 97.81 81 ASP A C 1
ATOM 624 O O . ASP A 1 81 ? -17.845 6.720 8.696 1.00 97.81 81 ASP A O 1
ATOM 628 N N . SER A 1 82 ? -16.132 8.155 8.781 1.00 98.75 82 SER A N 1
ATOM 629 C CA . SER A 1 82 ? -15.290 7.375 7.866 1.00 98.75 82 SER A CA 1
ATOM 630 C C . SER A 1 82 ? -14.865 6.039 8.485 1.00 98.75 82 SER A C 1
ATOM 632 O O . SER A 1 82 ? -14.854 5.861 9.708 1.00 98.75 82 SER A O 1
ATOM 634 N N . VAL A 1 83 ? -14.532 5.051 7.655 1.00 98.75 83 VAL A N 1
ATOM 635 C CA . VAL A 1 83 ? -13.892 3.808 8.122 1.00 98.75 83 VAL A CA 1
ATOM 636 C C . VAL A 1 83 ? -12.588 4.127 8.853 1.00 98.75 83 VAL A C 1
ATOM 638 O O . VAL A 1 83 ? -12.345 3.554 9.911 1.00 98.75 83 VAL A O 1
ATOM 641 N N . PHE A 1 84 ? -11.790 5.072 8.347 1.00 98.75 84 PHE A N 1
ATOM 642 C CA . PHE A 1 84 ? -10.571 5.521 9.018 1.00 98.75 84 PHE A CA 1
ATOM 643 C C . PHE A 1 84 ? -10.826 5.978 10.459 1.00 98.75 84 PHE A C 1
ATOM 645 O O . PHE A 1 84 ? -10.237 5.406 11.368 1.00 98.75 84 PHE A O 1
ATOM 652 N N . GLU A 1 85 ? -11.723 6.945 10.690 1.00 98.50 85 GLU A N 1
ATOM 653 C CA . GLU A 1 85 ? -12.022 7.451 12.044 1.00 98.50 85 GLU A CA 1
ATOM 654 C C . GLU A 1 85 ? -12.540 6.346 12.974 1.00 98.50 85 GLU A C 1
ATOM 656 O O . GLU A 1 85 ? -12.162 6.272 14.144 1.00 98.50 85 GLU A O 1
ATOM 661 N N . ARG A 1 86 ? -13.353 5.426 12.444 1.00 98.56 86 ARG A N 1
ATOM 662 C CA . ARG A 1 86 ? -13.881 4.294 13.216 1.00 98.56 86 ARG A CA 1
ATOM 663 C C . ARG A 1 86 ? -12.804 3.296 13.636 1.00 98.56 86 ARG A C 1
ATOM 665 O O . ARG A 1 86 ? -12.881 2.767 14.740 1.00 98.56 86 ARG A O 1
ATOM 672 N N . GLU A 1 87 ? -11.823 3.039 12.778 1.00 98.56 87 GLU A N 1
ATOM 673 C CA . GLU A 1 87 ? -10.747 2.068 13.017 1.00 98.56 87 GLU A CA 1
ATOM 674 C C . GLU A 1 87 ? -9.518 2.691 13.699 1.00 98.56 87 GLU A C 1
ATOM 676 O O . GLU A 1 87 ? -8.674 1.973 14.231 1.00 98.56 87 GLU A O 1
ATOM 681 N N . LEU A 1 88 ? -9.403 4.024 13.704 1.00 98.56 88 LEU A N 1
ATOM 682 C CA . LEU A 1 88 ? -8.265 4.751 14.270 1.00 98.56 88 LEU A CA 1
ATOM 683 C C . LEU A 1 88 ? -8.151 4.582 15.790 1.00 98.56 88 LEU A C 1
ATOM 685 O O . LEU A 1 88 ? -7.047 4.606 16.330 1.00 98.56 88 LEU A O 1
ATOM 689 N N . VAL A 1 89 ? -9.279 4.409 16.482 1.00 98.00 89 VAL A N 1
ATOM 690 C CA . VAL A 1 89 ? -9.364 4.400 17.955 1.00 98.00 89 VAL A CA 1
ATOM 691 C C . VAL A 1 89 ? -8.487 3.340 18.630 1.00 98.00 89 VAL A C 1
ATOM 693 O O . VAL A 1 89 ? -8.081 3.523 19.777 1.00 98.00 89 VAL A O 1
ATOM 696 N N . ASP A 1 90 ? -8.200 2.243 17.934 1.00 97.94 90 ASP A N 1
ATOM 697 C CA . ASP A 1 90 ? -7.395 1.113 18.403 1.00 97.94 90 ASP A CA 1
ATOM 698 C C . ASP A 1 90 ? -6.324 0.676 17.384 1.00 97.94 90 ASP A C 1
ATOM 700 O O . ASP A 1 90 ? -5.721 -0.389 17.534 1.00 97.94 90 ASP A O 1
ATOM 704 N N . ALA A 1 91 ? -6.051 1.493 16.360 1.00 98.62 91 ALA A N 1
ATOM 705 C CA . ALA A 1 91 ? -4.935 1.273 15.447 1.00 98.62 91 ALA A CA 1
ATOM 706 C C . ALA A 1 91 ? -3.600 1.575 16.148 1.00 98.62 91 ALA A C 1
ATOM 708 O O . ALA A 1 91 ? -3.406 2.654 16.706 1.00 98.62 91 ALA A O 1
ATOM 709 N N . GLU A 1 92 ? -2.639 0.650 16.082 1.00 98.75 92 GLU A N 1
ATOM 710 C CA . GLU A 1 92 ? -1.285 0.918 16.598 1.00 98.75 92 GLU A CA 1
ATOM 711 C C . GLU A 1 92 ? -0.381 1.528 15.523 1.00 98.75 92 GLU A C 1
ATOM 713 O O . GLU A 1 92 ? 0.575 2.238 15.834 1.00 98.75 92 GLU A O 1
ATOM 718 N N . ILE A 1 93 ? -0.666 1.231 14.251 1.00 98.81 93 ILE A N 1
ATOM 719 C CA . ILE A 1 93 ? 0.083 1.720 13.095 1.00 98.81 93 ILE A CA 1
ATOM 720 C C . ILE A 1 93 ? -0.910 2.265 12.074 1.00 98.81 93 ILE A C 1
ATOM 722 O O . ILE A 1 93 ? -1.856 1.575 11.697 1.00 98.81 93 ILE A O 1
ATOM 726 N N . VAL A 1 94 ? -0.646 3.478 11.591 1.00 98.75 94 VAL A N 1
ATOM 727 C CA . VAL A 1 94 ? -1.369 4.100 10.479 1.00 98.75 94 VAL A CA 1
ATOM 728 C C . VAL A 1 94 ? -0.408 4.293 9.312 1.00 98.75 94 VAL A C 1
ATOM 730 O O . VAL A 1 94 ? 0.703 4.793 9.495 1.00 98.75 94 VAL A O 1
ATOM 733 N N . ILE A 1 95 ? -0.834 3.898 8.114 1.00 98.81 95 ILE A N 1
ATOM 734 C CA . ILE A 1 95 ? -0.085 4.075 6.866 1.00 98.81 95 ILE A CA 1
ATOM 735 C C . ILE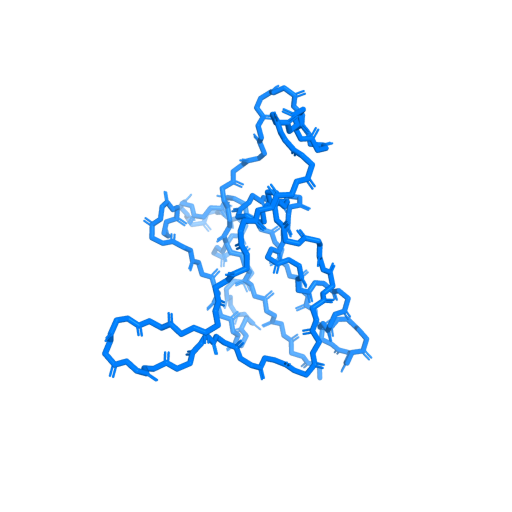 A 1 95 ? -0.992 4.789 5.865 1.00 98.81 95 ILE A C 1
ATOM 737 O O . ILE A 1 95 ? -2.092 4.314 5.608 1.00 98.81 95 ILE A O 1
ATOM 741 N N . SER A 1 96 ? -0.522 5.880 5.260 1.00 98.69 96 SER A N 1
ATOM 742 C CA . SER A 1 96 ? -1.159 6.497 4.089 1.00 98.69 96 SER A CA 1
ATOM 743 C C . SER A 1 96 ? -0.114 6.953 3.070 1.00 98.69 96 SER A C 1
ATOM 745 O O . SER A 1 96 ? 1.095 6.923 3.331 1.00 98.69 96 SER A O 1
ATOM 747 N N . GLN A 1 97 ? -0.567 7.336 1.877 1.00 98.69 97 GLN A N 1
ATOM 748 C CA . GLN A 1 97 ? 0.285 7.894 0.829 1.00 98.69 97 GLN A CA 1
ATOM 749 C C . GLN A 1 97 ? -0.091 9.361 0.584 1.00 98.69 97 GLN A C 1
ATOM 751 O O . GLN A 1 97 ? -1.278 9.668 0.549 1.00 98.69 97 GLN A O 1
ATOM 756 N N . PRO A 1 98 ? 0.862 10.270 0.295 1.00 98.44 98 PRO A N 1
ATOM 757 C CA . PRO A 1 98 ? 0.554 11.686 0.051 1.00 98.44 98 PRO A CA 1
ATOM 758 C C . PRO A 1 98 ? -0.473 11.952 -1.062 1.00 98.44 98 PRO A C 1
ATOM 760 O O . PRO A 1 98 ? -1.065 13.025 -1.113 1.00 98.44 98 PRO A O 1
ATOM 763 N N . PHE A 1 99 ? -0.656 10.996 -1.974 1.00 96.94 99 PHE A N 1
ATOM 764 C CA . PHE A 1 99 ? -1.609 11.073 -3.083 1.00 96.94 99 PHE A CA 1
ATOM 765 C C . PHE A 1 99 ? -3.069 10.921 -2.630 1.00 96.94 99 PHE A C 1
ATOM 767 O O . PHE A 1 99 ? -3.972 11.387 -3.321 1.00 96.94 99 PHE A O 1
ATOM 774 N N . TRP A 1 100 ? -3.285 10.281 -1.480 1.00 97.19 100 TRP A N 1
ATOM 775 C CA . TRP A 1 100 ? -4.574 10.102 -0.819 1.00 97.19 100 TRP A CA 1
ATOM 776 C C . TRP A 1 100 ? -4.349 10.114 0.705 1.00 97.19 100 TRP A C 1
ATOM 778 O O . TRP A 1 100 ? -4.318 9.054 1.332 1.00 97.19 100 TRP A O 1
ATOM 788 N N . PRO A 1 101 ? -4.068 11.304 1.272 1.00 92.38 101 PRO A N 1
ATOM 789 C CA . PRO A 1 101 ? -3.437 11.440 2.582 1.00 92.38 101 PRO A CA 1
ATOM 790 C C . PRO A 1 101 ? -4.385 11.205 3.750 1.00 92.38 101 PRO A C 1
ATOM 792 O O . PRO A 1 101 ? -5.511 11.763 3.709 1.00 92.38 101 PRO A O 1
#

Foldseek 3Di:
DAEEEEAAAADPPVDPPDDQPDDADDDDQADPVGHGDDDDPDAQDGHRTDQRHQVNVVRCCVVQVVVPYHYHYDNFCDDCPTPCVVSVVRHPHYHYDPVRD

Radius of gyration: 15.51 Å; chains: 1; bounding box: 43×27×39 Å

pLDDT: mean 98.12, std 1.15, range [89.62, 98.88]

Sequence (101 aa):
MVKVLCVLYDDPVSGYPPVYARDDIPRIDRYFDGQTTPTPQGIDFEPGELLGSVSGELGLRGFLEERGHQLVVTSDKDGPDSVFERELVDAEIVISQPFWP

Secondary structure (DSSP, 8-state):
--EEEEE-BPPPTT-SS---S-S------B-TTSPBPP--S--SS-TTS--SBTTTGGG-HHHHHTTT-EEEEES--SSTTSHHHHHHTT-SEEEEBTTB-